Protein AF-A0A1Q8Z9K5-F1 (afdb_monomer_lite)

Radius of gyration: 14.27 Å; chains: 1; bounding box: 30×37×38 Å

Sequence (84 aa):
MWSQMGDESPGPSGTYYYDKSGDVCYFWNMFDQVMLRPTLLDRFPQEGVKVLTGCGSVNFLDSKGRPNTKIASDHLPVLLKLHV

Foldseek 3Di:
DVCCQAVVAPADNAFAADDDDDPDDPRHDHPDDDDDDPVQPVFADPPFKHFDQADDPGGQADPVSAGDCVRPRNGTDMGGGTHD

Secondary structure (DSSP, 8-state):
--GGGTTS-SS-S-SEEE---SS---EEE--------GGGGGG--TT-EEE-SEETTEE-B-TTSSB-TTTS-SBPPEEE----

pLDDT: mean 89.0, std 9.26, range [56.53, 97.38]

Structure (mmCIF, N/CA/C/O backbone):
data_AF-A0A1Q8Z9K5-F1
#
_entry.id   AF-A0A1Q8Z9K5-F1
#
loop_
_atom_site.group_PDB
_atom_site.id
_atom_site.type_symbol
_atom_site.label_atom_id
_atom_site.label_alt_id
_atom_site.label_comp_id
_atom_site.label_asym_id
_atom_site.label_entity_id
_atom_site.label_seq_id
_atom_site.pdbx_PDB_ins_code
_atom_site.Cartn_x
_atom_site.Cartn_y
_atom_site.Cartn_z
_atom_site.occupancy
_atom_site.B_iso_or_equiv
_atom_site.auth_seq_id
_atom_site.auth_comp_id
_atom_site.auth_asym_id
_atom_site.auth_atom_id
_atom_site.pdbx_PDB_model_num
ATOM 1 N N . MET A 1 1 ? -7.698 -6.982 9.109 1.00 56.53 1 MET A N 1
ATOM 2 C CA . MET A 1 1 ? -6.350 -6.369 9.156 1.00 56.53 1 MET A CA 1
ATOM 3 C C . MET A 1 1 ? -5.427 -6.984 8.113 1.00 56.53 1 MET A C 1
ATOM 5 O O . MET A 1 1 ? -4.949 -6.232 7.283 1.00 56.53 1 MET A O 1
ATOM 9 N N . TRP A 1 2 ? -5.248 -8.314 8.079 1.00 60.88 2 TRP A N 1
ATOM 10 C CA . TRP A 1 2 ? -4.498 -8.982 6.998 1.00 60.88 2 TRP A CA 1
ATOM 11 C C . TRP A 1 2 ? -5.152 -8.861 5.619 1.00 60.88 2 TRP A C 1
ATOM 13 O O . TRP A 1 2 ? -4.437 -8.655 4.647 1.00 60.88 2 TRP A O 1
ATOM 23 N N . SER A 1 3 ? -6.490 -8.877 5.540 1.00 67.62 3 SER A N 1
ATOM 24 C CA . SER A 1 3 ? -7.185 -8.651 4.265 1.00 67.62 3 SER A CA 1
ATOM 25 C C . SER A 1 3 ? -6.803 -7.305 3.635 1.00 67.62 3 SER A C 1
ATOM 27 O O . SER A 1 3 ? -6.583 -7.231 2.440 1.00 67.62 3 SER A O 1
ATOM 29 N N . GLN A 1 4 ? -6.588 -6.249 4.428 1.00 65.56 4 GLN A N 1
ATOM 30 C CA . GLN A 1 4 ? -6.217 -4.914 3.929 1.00 65.56 4 GLN A CA 1
ATOM 31 C C . GLN A 1 4 ? -4.722 -4.721 3.649 1.00 65.56 4 GLN A C 1
ATOM 33 O O . GLN A 1 4 ? -4.279 -3.603 3.396 1.00 65.56 4 GLN A O 1
ATOM 38 N N . MET A 1 5 ? -3.942 -5.797 3.694 1.00 68.81 5 MET A N 1
ATOM 39 C CA . MET A 1 5 ? -2.515 -5.819 3.383 1.00 68.81 5 MET A CA 1
ATOM 40 C C . MET A 1 5 ? -2.226 -6.884 2.311 1.00 68.81 5 MET A C 1
ATOM 42 O O . MET A 1 5 ? -1.291 -7.668 2.443 1.00 68.81 5 MET A O 1
ATOM 46 N N . GLY A 1 6 ? -3.065 -6.936 1.272 1.00 67.44 6 GLY A N 1
ATOM 47 C CA . GLY A 1 6 ? -2.949 -7.883 0.162 1.00 67.44 6 GLY A CA 1
ATOM 48 C C . GLY A 1 6 ? -4.279 -8.112 -0.556 1.00 67.44 6 GLY A C 1
ATOM 49 O O . GLY A 1 6 ? -4.456 -7.640 -1.676 1.00 67.44 6 GLY A O 1
ATOM 50 N N . ASP A 1 7 ? -5.214 -8.811 0.094 1.00 68.88 7 ASP A N 1
ATOM 51 C CA . ASP A 1 7 ? -6.451 -9.312 -0.537 1.00 68.88 7 ASP A CA 1
ATOM 52 C C . ASP A 1 7 ? -7.439 -8.199 -0.940 1.00 68.88 7 ASP A C 1
ATOM 54 O O . ASP A 1 7 ? -8.019 -8.220 -2.021 1.00 68.88 7 ASP A O 1
ATOM 58 N N . GLU A 1 8 ? -7.628 -7.213 -0.066 1.00 69.38 8 GLU A N 1
ATOM 59 C CA . GLU A 1 8 ? -8.576 -6.097 -0.185 1.00 69.38 8 GLU A CA 1
ATOM 60 C C . GLU A 1 8 ? -7.860 -4.738 -0.296 1.00 69.38 8 GLU A C 1
ATOM 62 O O . GLU A 1 8 ? -8.499 -3.685 -0.236 1.00 69.38 8 GLU A O 1
ATOM 67 N N . SER A 1 9 ? -6.528 -4.721 -0.425 1.00 68.31 9 SER A N 1
ATOM 68 C CA . SER A 1 9 ? -5.767 -3.472 -0.532 1.00 68.31 9 SER A CA 1
ATOM 69 C C . SER A 1 9 ? -5.754 -2.943 -1.970 1.00 68.31 9 SER A C 1
ATOM 71 O O . SER A 1 9 ? -5.307 -3.659 -2.869 1.00 68.31 9 SER A O 1
ATOM 73 N N . PRO A 1 10 ? -6.157 -1.684 -2.222 1.00 74.06 10 PRO A N 1
ATOM 74 C CA . PRO A 1 10 ? -5.936 -1.059 -3.518 1.00 74.06 10 PRO A CA 1
ATOM 75 C C . PRO A 1 10 ? -4.438 -0.802 -3.734 1.00 74.06 10 PRO A C 1
ATOM 77 O O . PRO A 1 10 ? -3.767 -0.255 -2.860 1.00 74.06 10 PRO A O 1
ATOM 80 N N . GLY A 1 11 ? -3.929 -1.148 -4.917 1.00 79.25 11 GLY A N 1
ATOM 81 C CA . GLY A 1 11 ? -2.517 -0.978 -5.269 1.00 79.25 11 GLY A CA 1
ATOM 82 C C . GLY A 1 11 ? -1.733 -2.299 -5.246 1.00 79.25 11 GLY A C 1
ATOM 83 O O . GLY A 1 11 ? -2.314 -3.350 -5.510 1.00 79.25 11 GLY A O 1
ATOM 84 N N . PRO A 1 12 ? -0.407 -2.259 -5.031 1.00 87.38 12 PRO A N 1
ATOM 85 C CA . PRO A 1 12 ? 0.436 -3.452 -5.073 1.00 87.38 12 PRO A CA 1
ATOM 86 C C . PRO A 1 12 ? 0.195 -4.390 -3.882 1.00 87.38 12 PRO A C 1
ATOM 88 O O . PRO A 1 12 ? -0.167 -3.955 -2.793 1.00 87.38 12 PRO A O 1
ATOM 91 N N . SER A 1 13 ? 0.470 -5.683 -4.075 1.00 87.56 13 SER A N 1
ATOM 92 C CA . SER A 1 13 ? 0.244 -6.758 -3.089 1.00 87.56 13 SER A CA 1
ATOM 93 C C . SER A 1 13 ? 1.208 -6.755 -1.889 1.00 87.56 13 SER A C 1
ATOM 95 O O . SER A 1 13 ? 1.234 -7.705 -1.114 1.00 87.56 13 SER A O 1
ATOM 97 N N . GLY A 1 14 ? 2.045 -5.727 -1.750 1.00 91.12 14 GLY A N 1
ATOM 98 C CA . GLY A 1 14 ? 3.115 -5.643 -0.763 1.00 91.12 14 GLY A CA 1
ATOM 99 C C . GLY A 1 14 ? 3.653 -4.222 -0.640 1.00 91.12 14 GLY A C 1
ATOM 100 O O . GLY A 1 14 ? 3.354 -3.356 -1.463 1.00 91.12 14 GLY A O 1
ATOM 101 N N . THR A 1 15 ? 4.480 -3.990 0.372 1.00 94.31 15 THR A N 1
ATOM 102 C CA . THR A 1 15 ? 5.216 -2.729 0.532 1.00 94.31 15 THR A CA 1
ATOM 103 C C . THR A 1 15 ? 6.604 -2.799 -0.090 1.00 94.31 15 THR A C 1
ATOM 105 O O . THR A 1 15 ? 7.124 -1.774 -0.516 1.00 94.31 15 THR A O 1
ATOM 108 N N . TYR A 1 16 ? 7.183 -3.995 -0.197 1.00 95.31 16 TYR A N 1
ATOM 109 C CA . TYR A 1 16 ? 8.544 -4.214 -0.675 1.00 95.31 16 TYR A CA 1
ATOM 110 C C . TYR A 1 16 ? 8.566 -5.097 -1.922 1.00 95.31 16 TYR A C 1
ATOM 112 O O . TYR A 1 16 ? 7.932 -6.155 -1.946 1.00 95.31 16 TYR A O 1
ATOM 120 N N . TYR A 1 17 ? 9.327 -4.687 -2.940 1.00 95.38 17 TYR A N 1
ATOM 121 C CA . TYR A 1 17 ? 9.527 -5.464 -4.165 1.00 95.38 17 TYR A CA 1
ATOM 122 C C . TYR A 1 17 ? 10.963 -5.986 -4.255 1.00 95.38 17 TYR A C 1
ATOM 124 O O . TYR A 1 17 ? 11.916 -5.210 -4.237 1.00 95.38 17 TYR A O 1
ATOM 132 N N . TYR A 1 18 ? 11.114 -7.297 -4.428 1.00 94.25 18 TYR A N 1
ATOM 133 C CA . TYR A 1 18 ? 12.399 -7.986 -4.462 1.00 94.25 18 TYR A CA 1
ATOM 134 C C . TYR A 1 18 ? 12.479 -8.978 -5.619 1.00 94.25 18 TYR A C 1
ATOM 136 O O . TYR A 1 18 ? 11.810 -10.006 -5.602 1.00 94.25 18 TYR A O 1
ATOM 144 N N . ASP A 1 19 ? 13.318 -8.699 -6.617 1.00 90.75 19 ASP A N 1
ATOM 145 C CA . ASP A 1 19 ? 13.475 -9.519 -7.825 1.00 90.75 19 ASP A CA 1
ATOM 146 C C . ASP A 1 19 ? 14.815 -10.255 -7.905 1.00 90.75 19 ASP A C 1
ATOM 148 O O . ASP A 1 19 ? 15.473 -10.274 -8.947 1.00 90.75 19 ASP A O 1
ATOM 152 N N . LYS A 1 20 ? 15.219 -10.926 -6.822 1.00 88.75 20 LYS A N 1
ATOM 153 C CA . LYS A 1 20 ? 16.356 -11.849 -6.912 1.00 88.75 20 LYS A CA 1
ATOM 154 C C . LYS A 1 20 ? 15.965 -13.182 -7.539 1.00 88.75 20 LYS A C 1
ATOM 156 O O . LYS A 1 20 ? 14.896 -13.730 -7.281 1.00 88.75 20 LYS A O 1
ATOM 161 N N . SER A 1 21 ? 16.890 -13.715 -8.328 1.00 82.69 21 SER A N 1
ATOM 162 C CA . SER A 1 21 ? 16.846 -15.068 -8.870 1.00 82.69 21 SER A CA 1
ATOM 163 C C . SER A 1 21 ? 17.023 -16.094 -7.747 1.00 82.69 21 SER A C 1
ATOM 165 O O . SER A 1 21 ? 18.087 -16.159 -7.130 1.00 82.69 21 SER A O 1
ATOM 167 N N . GLY A 1 22 ? 15.982 -16.880 -7.498 1.00 86.94 22 GLY A N 1
ATOM 168 C CA . GLY A 1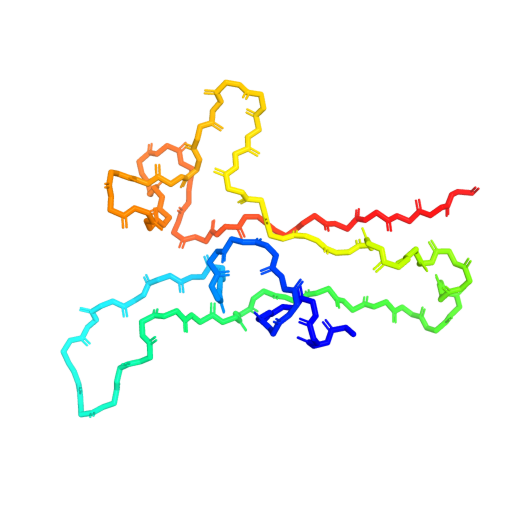 22 ? 15.958 -18.015 -6.579 1.00 86.94 22 GLY A CA 1
ATOM 169 C C . GLY A 1 22 ? 14.781 -18.928 -6.919 1.00 86.94 22 GLY A C 1
ATOM 170 O O . GLY A 1 22 ? 13.866 -18.498 -7.622 1.00 86.94 22 GLY A O 1
ATOM 171 N N . ASP A 1 23 ? 14.807 -20.170 -6.432 1.00 86.81 23 ASP A N 1
ATOM 172 C CA . ASP A 1 23 ? 13.797 -21.191 -6.767 1.00 86.81 23 ASP A CA 1
ATOM 173 C C . ASP A 1 23 ? 12.367 -20.765 -6.389 1.00 86.81 23 ASP A C 1
ATOM 175 O O . ASP A 1 23 ? 11.400 -21.151 -7.043 1.00 86.81 23 ASP A O 1
ATOM 179 N N . VAL A 1 24 ? 12.235 -19.922 -5.359 1.00 88.19 24 VAL A N 1
ATOM 180 C CA . VAL A 1 24 ? 10.981 -19.278 -4.959 1.00 88.19 24 VAL A CA 1
ATOM 181 C C . VAL A 1 24 ? 11.201 -17.771 -4.881 1.00 88.19 24 VAL A C 1
ATOM 183 O O . VAL A 1 24 ? 12.034 -17.294 -4.110 1.00 88.19 24 VAL A O 1
ATOM 186 N N . CYS A 1 25 ? 10.429 -17.014 -5.660 1.00 89.88 25 CYS A N 1
ATOM 187 C CA . CYS A 1 25 ? 10.448 -15.556 -5.652 1.00 89.88 25 CYS A CA 1
ATOM 188 C C . CYS A 1 25 ? 9.016 -15.021 -5.745 1.00 89.88 25 CYS A C 1
ATOM 190 O O . CYS A 1 25 ? 8.363 -15.141 -6.779 1.00 89.88 25 CYS A O 1
ATOM 192 N N . TYR A 1 26 ? 8.524 -14.444 -4.647 1.00 90.56 26 TYR A N 1
ATOM 193 C CA . TYR A 1 26 ? 7.172 -13.876 -4.571 1.00 90.56 26 TYR A CA 1
ATOM 194 C C . TYR A 1 26 ? 7.083 -12.454 -5.131 1.00 90.56 26 TYR A C 1
ATOM 196 O O . TYR A 1 26 ? 5.984 -11.943 -5.331 1.00 90.56 26 TYR A O 1
ATOM 204 N N . PHE A 1 27 ? 8.233 -11.829 -5.408 1.00 93.88 27 PHE A N 1
ATOM 205 C CA . PHE A 1 27 ? 8.393 -10.433 -5.809 1.00 93.88 27 PHE A CA 1
ATOM 206 C C . PHE A 1 27 ? 7.903 -9.432 -4.757 1.00 93.88 27 PHE A C 1
ATOM 208 O O . PHE A 1 27 ? 8.715 -8.731 -4.160 1.00 93.88 27 PHE A O 1
ATOM 215 N N . TRP A 1 28 ? 6.602 -9.383 -4.493 1.00 92.94 28 TRP A N 1
ATOM 216 C CA . TRP A 1 28 ? 6.004 -8.522 -3.481 1.00 92.94 28 TRP A CA 1
ATOM 217 C C . TRP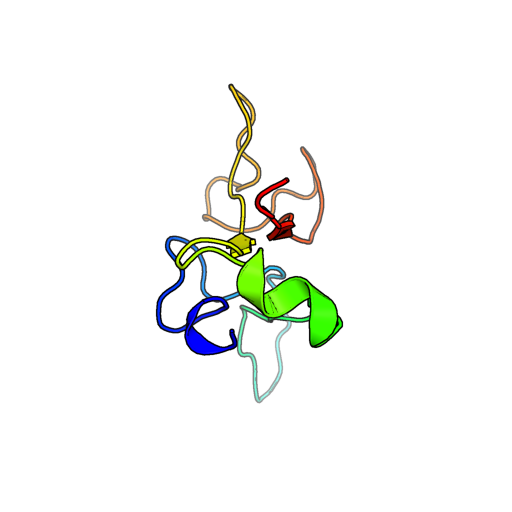 A 1 28 ? 6.023 -9.180 -2.104 1.00 92.94 28 TRP A C 1
ATOM 219 O O . TRP A 1 28 ? 5.653 -10.341 -1.948 1.00 92.94 28 TRP A O 1
ATOM 229 N N . ASN A 1 29 ? 6.442 -8.414 -1.099 1.00 91.94 29 ASN A N 1
ATOM 230 C CA . ASN A 1 29 ? 6.498 -8.837 0.294 1.00 91.94 29 ASN A CA 1
ATOM 231 C C . ASN A 1 29 ? 5.823 -7.794 1.194 1.00 91.94 29 ASN A C 1
ATOM 233 O O . ASN A 1 29 ? 5.879 -6.591 0.925 1.00 91.94 29 ASN A O 1
ATOM 237 N N . MET A 1 30 ? 5.218 -8.269 2.283 1.00 90.06 30 MET A N 1
ATOM 238 C CA . MET A 1 30 ? 4.567 -7.447 3.305 1.00 90.06 30 MET A CA 1
ATOM 239 C C . MET A 1 30 ? 5.336 -7.555 4.625 1.00 90.06 30 MET A C 1
ATOM 241 O O . MET A 1 30 ? 4.995 -8.356 5.496 1.00 90.06 30 MET A O 1
ATOM 245 N N . PHE A 1 31 ? 6.423 -6.792 4.748 1.00 90.94 31 PHE A N 1
ATOM 246 C CA . PHE A 1 31 ? 7.255 -6.778 5.960 1.00 90.94 31 PHE A CA 1
ATOM 247 C C . PHE A 1 31 ? 6.821 -5.712 6.970 1.00 90.94 31 PHE A C 1
ATOM 249 O O . PHE A 1 31 ? 7.075 -5.857 8.164 1.00 90.94 31 PHE A O 1
ATOM 256 N N . ASP A 1 32 ? 6.137 -4.670 6.502 1.00 90.44 32 ASP A N 1
ATOM 257 C CA . ASP A 1 32 ? 5.685 -3.558 7.329 1.00 90.44 32 ASP A CA 1
ATOM 258 C C . ASP A 1 32 ? 4.313 -3.855 7.933 1.00 90.44 32 ASP A C 1
ATOM 260 O O . ASP A 1 32 ? 3.376 -4.244 7.236 1.00 90.44 32 ASP A O 1
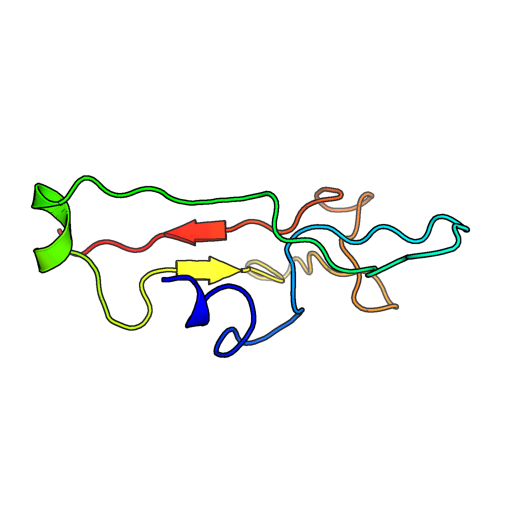ATOM 264 N N . GLN A 1 33 ? 4.185 -3.666 9.246 1.00 87.62 33 GLN A N 1
ATOM 265 C CA . GLN A 1 33 ? 2.960 -3.962 9.97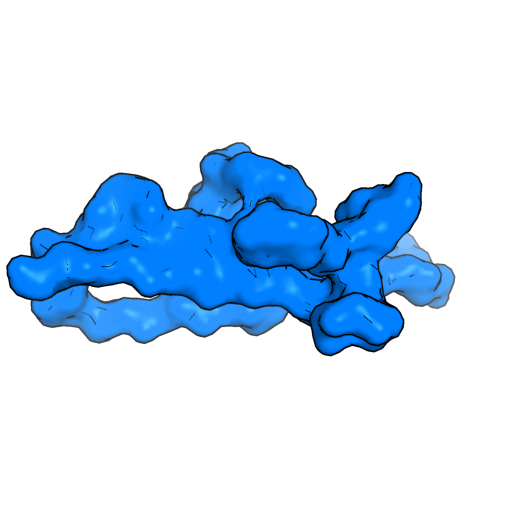9 1.00 87.62 33 GLN A CA 1
ATOM 266 C C . GLN A 1 33 ? 2.639 -2.850 10.969 1.00 87.62 33 GLN A C 1
ATOM 268 O O . GLN A 1 33 ? 3.512 -2.294 11.634 1.00 87.62 33 GLN A O 1
ATOM 273 N N . VAL A 1 34 ? 1.348 -2.573 11.115 1.00 87.25 34 VAL A N 1
ATOM 274 C CA . VAL A 1 34 ? 0.816 -1.751 12.199 1.00 87.25 34 VAL A CA 1
ATOM 275 C C . VAL A 1 34 ? 0.191 -2.696 13.216 1.00 87.25 34 VAL A C 1
ATOM 277 O O . VAL A 1 34 ? -0.596 -3.559 12.849 1.00 87.25 34 VAL A O 1
ATOM 280 N N . MET A 1 35 ? 0.517 -2.541 14.496 1.00 89.50 35 MET A N 1
ATOM 281 C CA . MET A 1 35 ? -0.126 -3.289 15.576 1.00 89.50 35 MET A CA 1
ATOM 282 C C . MET A 1 35 ? -0.826 -2.315 16.513 1.00 89.50 35 MET A C 1
ATOM 284 O O . MET A 1 35 ? -0.202 -1.407 17.062 1.00 89.50 35 MET A O 1
ATOM 288 N N . LEU A 1 36 ? -2.130 -2.504 16.700 1.00 89.19 36 LEU A N 1
ATOM 289 C CA . LEU A 1 36 ? -2.943 -1.672 17.579 1.00 89.19 36 LEU A CA 1
ATOM 290 C C . LEU A 1 36 ? -3.220 -2.397 18.889 1.00 89.19 36 LEU A C 1
ATOM 292 O O . LEU A 1 36 ? -3.522 -3.591 18.909 1.00 89.19 36 LEU A O 1
ATOM 296 N N . ARG A 1 37 ? -3.165 -1.655 19.999 1.00 93.88 37 ARG A N 1
ATOM 297 C CA . ARG A 1 37 ? -3.692 -2.162 21.268 1.00 93.88 37 ARG A CA 1
ATOM 298 C C . ARG A 1 37 ? -5.208 -2.357 21.141 1.00 93.88 37 ARG A C 1
ATOM 300 O O . ARG A 1 37 ? -5.856 -1.499 20.542 1.00 93.88 37 ARG A O 1
ATOM 307 N N . PRO A 1 38 ? -5.794 -3.398 21.763 1.00 94.25 38 PRO A N 1
ATOM 308 C CA . PRO A 1 38 ? -7.238 -3.636 21.709 1.00 94.25 38 PRO A CA 1
ATOM 309 C C . PRO A 1 38 ? -8.088 -2.433 22.135 1.00 94.25 38 PRO A C 1
ATOM 311 O O . PRO A 1 38 ? -9.147 -2.188 21.575 1.00 94.25 38 PRO A O 1
ATOM 314 N N . THR A 1 39 ? -7.589 -1.622 23.070 1.00 95.38 39 THR A N 1
ATOM 315 C CA . THR A 1 39 ? -8.256 -0.401 23.551 1.00 95.38 39 THR A CA 1
ATOM 316 C C . THR A 1 39 ? -8.393 0.706 22.498 1.00 95.38 39 THR A C 1
ATOM 318 O O . THR A 1 39 ? -9.035 1.717 22.762 1.00 95.38 39 THR A O 1
ATOM 321 N N . LEU A 1 40 ? -7.778 0.552 21.322 1.00 92.69 40 LEU A N 1
ATOM 322 C CA . LEU A 1 40 ? -7.883 1.483 20.197 1.00 92.69 40 LEU A CA 1
ATOM 323 C C . LEU A 1 40 ? -8.823 0.976 19.093 1.00 92.69 40 LEU A C 1
ATOM 325 O O . LEU A 1 40 ? -9.000 1.680 18.102 1.00 92.69 40 LEU A O 1
ATOM 329 N N . LEU A 1 41 ? -9.419 -0.216 19.236 1.00 90.94 41 LEU A N 1
ATOM 330 C CA . LEU A 1 41 ? -10.254 -0.818 18.189 1.00 90.94 41 LEU A CA 1
ATOM 331 C C . LEU A 1 41 ? -11.493 0.019 17.870 1.00 90.94 41 LEU A C 1
ATOM 333 O O . LEU A 1 41 ? -11.799 0.203 16.697 1.00 90.94 41 LEU A O 1
ATOM 337 N N . ASP A 1 42 ? -12.124 0.624 18.876 1.00 93.69 42 ASP A N 1
ATOM 338 C CA . ASP A 1 42 ? -13.291 1.500 18.676 1.00 93.69 42 ASP A CA 1
ATOM 339 C C . ASP A 1 42 ? -12.956 2.768 17.869 1.00 93.69 42 ASP A C 1
ATOM 341 O O . ASP A 1 42 ? -13.839 3.465 17.371 1.00 93.69 42 ASP A O 1
ATOM 345 N N . ARG A 1 43 ? -11.662 3.073 17.722 1.00 93.69 43 ARG A N 1
ATOM 346 C CA . ARG A 1 43 ? -11.145 4.200 16.939 1.00 93.69 43 ARG A CA 1
ATOM 347 C C . ARG A 1 43 ? -10.656 3.784 15.558 1.00 93.69 43 ARG A C 1
ATOM 349 O O . ARG A 1 43 ? -10.233 4.649 14.794 1.00 93.69 43 ARG A O 1
ATOM 356 N N . PHE A 1 44 ? -10.657 2.492 15.241 1.00 91.56 44 PHE A N 1
ATOM 357 C CA . PHE A 1 44 ? -10.152 1.976 13.979 1.00 91.56 44 PHE A CA 1
ATOM 358 C C . PHE A 1 44 ? -11.275 1.937 12.929 1.00 91.56 44 PHE A C 1
ATOM 360 O O . PHE A 1 44 ? -12.213 1.151 13.069 1.00 91.56 44 PHE A O 1
ATOM 367 N N . PRO A 1 45 ? -11.221 2.770 11.873 1.00 89.31 45 PRO A N 1
ATOM 368 C CA . PRO A 1 45 ? -12.237 2.748 10.832 1.00 89.31 45 PRO A CA 1
ATOM 369 C C . PRO A 1 45 ? -12.040 1.560 9.885 1.00 89.31 45 PRO A C 1
ATOM 371 O O . PRO A 1 45 ? -10.953 0.992 9.790 1.00 89.31 45 PRO A O 1
ATOM 374 N N . GLN A 1 46 ? -13.079 1.244 9.107 1.00 80.69 46 GLN A N 1
ATOM 375 C CA . GLN A 1 46 ? -13.032 0.175 8.106 1.00 80.69 46 GLN A CA 1
ATOM 376 C C . GLN A 1 46 ? -11.886 0.353 7.096 1.00 80.69 46 GLN A C 1
ATOM 378 O O . GLN A 1 46 ? -11.279 -0.633 6.716 1.00 80.69 46 GLN A O 1
ATOM 383 N N . GLU A 1 47 ? -11.539 1.583 6.703 1.00 80.12 47 GLU A N 1
ATOM 384 C CA . GLU A 1 47 ? -10.381 1.896 5.842 1.00 80.12 47 GLU A CA 1
ATOM 385 C C . GLU A 1 47 ? -9.220 2.517 6.641 1.00 80.12 47 GLU A C 1
ATOM 387 O O . GLU A 1 47 ? -8.659 3.554 6.271 1.00 80.12 47 GLU A O 1
ATOM 392 N N . GLY A 1 48 ? -8.912 1.935 7.801 1.00 86.06 48 GLY A N 1
ATOM 393 C CA . GLY A 1 48 ? -7.929 2.478 8.736 1.00 86.06 48 GLY A CA 1
ATOM 394 C C . GLY A 1 48 ? -6.473 2.258 8.344 1.00 86.06 48 GLY A C 1
ATOM 395 O O . GLY A 1 48 ? -5.622 2.980 8.853 1.00 86.06 48 GLY A O 1
ATOM 396 N N . VAL A 1 49 ? -6.169 1.315 7.446 1.00 88.38 49 VAL A N 1
ATOM 397 C CA . VAL A 1 49 ? -4.803 1.058 6.961 1.00 88.38 49 VAL A CA 1
ATOM 398 C C . VAL A 1 49 ? -4.765 1.103 5.441 1.00 88.38 49 VAL A C 1
ATOM 400 O O . VAL A 1 49 ? -5.631 0.533 4.782 1.00 88.38 49 VAL A O 1
ATOM 403 N N . LYS A 1 50 ? -3.758 1.782 4.881 1.00 89.00 50 LYS A N 1
ATOM 404 C CA . LYS A 1 50 ? -3.519 1.849 3.431 1.00 89.00 50 LYS A CA 1
ATOM 405 C C . LYS A 1 50 ? -2.026 1.805 3.123 1.00 89.00 50 LYS A C 1
ATOM 407 O O . LYS A 1 50 ? -1.244 2.445 3.820 1.00 89.00 50 LYS A O 1
ATOM 412 N N . VAL A 1 51 ? -1.646 1.123 2.046 1.00 91.06 51 VAL A N 1
ATOM 413 C CA . VAL A 1 51 ? -0.317 1.273 1.435 1.00 91.06 51 VAL A CA 1
ATOM 414 C C . VAL A 1 51 ? -0.376 2.453 0.469 1.00 91.06 51 VAL A C 1
ATOM 416 O O . VAL A 1 51 ? -1.233 2.497 -0.412 1.00 91.06 51 VAL A O 1
ATOM 419 N N . LEU A 1 52 ? 0.498 3.441 0.648 1.00 93.25 52 LEU A N 1
ATOM 420 C CA . LEU A 1 52 ? 0.527 4.627 -0.202 1.00 93.25 52 LEU A CA 1
ATOM 421 C C . LEU A 1 52 ? 1.453 4.416 -1.398 1.00 93.25 52 LEU A C 1
ATOM 423 O O . LEU A 1 52 ? 2.608 4.033 -1.245 1.00 93.25 52 LEU A O 1
ATOM 427 N N . THR A 1 53 ? 0.969 4.759 -2.588 1.00 95.12 53 THR A N 1
ATOM 428 C CA . THR A 1 53 ? 1.764 4.782 -3.827 1.00 95.12 53 THR A CA 1
ATOM 429 C C . THR A 1 53 ? 2.180 6.196 -4.235 1.00 95.12 53 THR A C 1
ATOM 431 O O . THR A 1 53 ? 2.905 6.371 -5.209 1.00 95.12 53 THR A O 1
ATOM 434 N N . GLY A 1 54 ? 1.763 7.217 -3.485 1.00 95.88 54 GLY A N 1
ATOM 435 C CA . GLY A 1 54 ? 2.142 8.607 -3.711 1.00 95.88 54 GLY A CA 1
ATOM 436 C C . GLY A 1 54 ? 1.581 9.549 -2.649 1.00 95.88 54 GLY A C 1
ATOM 437 O O . GLY A 1 54 ? 0.762 9.159 -1.814 1.00 95.88 54 GLY A O 1
ATOM 438 N N . CYS A 1 55 ? 2.025 10.802 -2.691 1.00 94.94 55 CYS A N 1
ATOM 439 C CA . CYS A 1 55 ? 1.527 11.887 -1.853 1.00 94.94 55 CYS A CA 1
ATOM 440 C C . CYS A 1 55 ? 1.628 13.220 -2.604 1.00 94.94 55 CYS A C 1
ATOM 442 O O . CYS A 1 55 ? 2.706 13.610 -3.060 1.00 94.94 55 CYS A O 1
ATOM 444 N N . GLY A 1 56 ? 0.503 13.929 -2.739 1.00 94.12 56 GLY A N 1
ATOM 445 C CA . GLY A 1 56 ? 0.440 15.147 -3.547 1.00 94.12 56 GLY A CA 1
ATOM 446 C C . GLY A 1 56 ? 0.849 14.874 -4.998 1.00 94.12 56 GLY A C 1
ATOM 447 O O . GLY A 1 56 ? 0.267 14.015 -5.653 1.00 94.12 56 GLY A O 1
ATOM 448 N N . SER A 1 57 ? 1.857 15.596 -5.492 1.00 95.38 57 SER A N 1
ATOM 449 C CA . SER A 1 57 ? 2.429 15.405 -6.834 1.00 95.38 57 SER A CA 1
ATOM 450 C C . SER A 1 57 ? 3.542 14.351 -6.899 1.00 95.38 57 SER A C 1
ATOM 452 O O . SER A 1 57 ? 4.044 14.065 -7.986 1.00 95.38 57 SER A O 1
ATOM 454 N N . VAL A 1 58 ? 3.952 13.777 -5.763 1.00 96.06 58 VAL A N 1
ATOM 455 C CA . VAL A 1 58 ? 5.046 12.802 -5.700 1.00 96.06 58 VAL A CA 1
ATOM 456 C C . VAL A 1 58 ? 4.489 11.391 -5.858 1.00 96.06 58 VAL A C 1
ATOM 458 O O . VAL A 1 58 ? 3.674 10.946 -5.051 1.00 96.06 58 VAL A O 1
ATOM 461 N N . ASN A 1 59 ? 4.959 10.674 -6.878 1.00 96.50 59 ASN A N 1
ATOM 462 C CA . ASN A 1 59 ? 4.695 9.249 -7.062 1.00 96.50 59 ASN A CA 1
ATOM 463 C C . ASN A 1 59 ? 5.830 8.433 -6.423 1.00 96.50 59 ASN A C 1
ATOM 465 O O . ASN A 1 59 ? 7.006 8.698 -6.678 1.00 96.50 59 ASN A O 1
ATOM 469 N N . PHE A 1 60 ? 5.481 7.456 -5.589 1.00 97.38 60 PHE A N 1
ATOM 470 C CA . PHE A 1 60 ? 6.434 6.560 -4.929 1.00 97.38 60 PHE A CA 1
ATOM 471 C C . PHE A 1 60 ? 6.760 5.327 -5.769 1.00 97.38 60 PHE A C 1
ATOM 473 O O . PHE A 1 60 ? 7.638 4.557 -5.391 1.00 97.38 60 PHE A O 1
ATOM 480 N N . LEU A 1 61 ? 6.080 5.139 -6.899 1.00 96.62 61 LEU A N 1
ATOM 481 C CA . LEU A 1 61 ? 6.335 4.059 -7.837 1.00 96.62 61 LEU A CA 1
ATOM 482 C C . LEU A 1 61 ? 7.231 4.508 -8.996 1.00 96.62 61 LEU A C 1
ATOM 484 O O . LEU A 1 61 ? 7.206 5.659 -9.439 1.00 96.62 61 LEU A O 1
ATOM 488 N N . ASP A 1 62 ? 8.049 3.585 -9.488 1.00 96.06 62 ASP A N 1
ATOM 489 C CA . ASP A 1 62 ? 8.816 3.741 -10.716 1.00 96.06 62 ASP A CA 1
ATOM 490 C C . ASP A 1 62 ? 7.943 3.461 -11.954 1.00 96.06 62 ASP A C 1
ATOM 492 O O . ASP A 1 62 ? 6.756 3.135 -11.863 1.00 96.06 62 ASP A O 1
ATOM 496 N N . SER A 1 63 ? 8.531 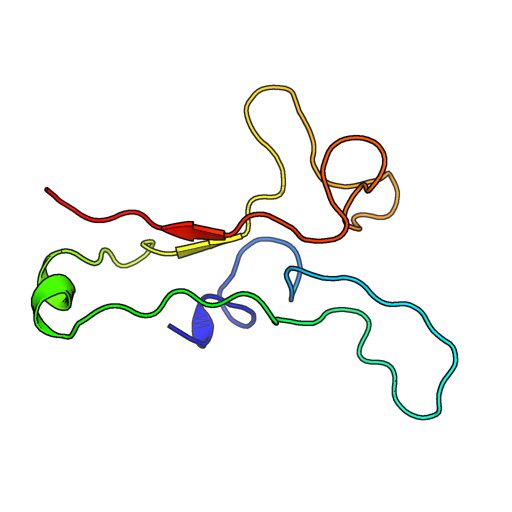3.564 -13.147 1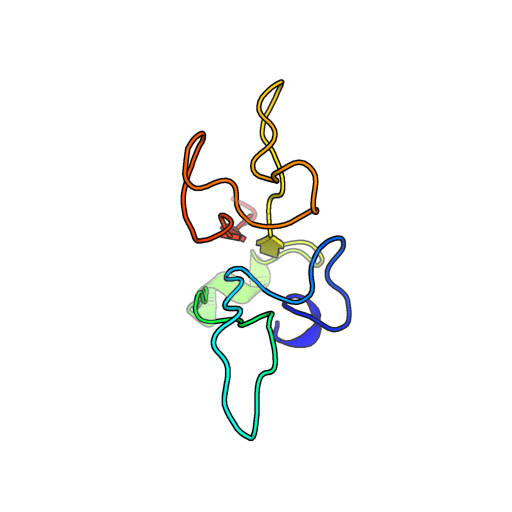.00 95.31 63 SER A N 1
ATOM 497 C CA . SER A 1 63 ? 7.822 3.290 -14.404 1.00 95.31 63 SER A CA 1
ATOM 498 C C . SER A 1 63 ? 7.370 1.832 -14.569 1.00 95.31 63 SER A C 1
ATOM 500 O O . SER A 1 63 ? 6.610 1.537 -15.488 1.00 95.31 63 SER A O 1
ATOM 502 N N . LYS A 1 64 ? 7.822 0.921 -13.700 1.00 94.25 64 LYS A N 1
ATOM 503 C CA . LYS A 1 64 ? 7.429 -0.491 -13.656 1.00 94.25 64 LYS A CA 1
ATOM 504 C C . LYS A 1 64 ? 6.414 -0.777 -12.542 1.00 94.25 64 LYS A C 1
ATOM 506 O O . LYS A 1 64 ? 6.073 -1.940 -12.338 1.00 94.25 64 LYS A O 1
ATOM 511 N N . GLY A 1 65 ? 5.947 0.244 -11.821 1.00 93.38 65 GLY A N 1
ATOM 512 C CA . GLY A 1 65 ? 5.013 0.085 -10.708 1.00 93.38 65 GLY A CA 1
ATOM 513 C C . GLY A 1 65 ? 5.647 -0.481 -9.433 1.00 93.38 65 GLY A C 1
ATOM 514 O O . GLY A 1 65 ? 4.931 -1.038 -8.606 1.00 93.38 65 GLY A O 1
ATOM 515 N N . ARG A 1 66 ? 6.971 -0.377 -9.272 1.00 95.94 66 ARG A N 1
ATOM 516 C CA . ARG A 1 66 ? 7.731 -0.856 -8.101 1.00 95.94 66 ARG A CA 1
ATOM 517 C C . ARG A 1 66 ? 8.144 0.321 -7.213 1.00 95.94 66 ARG A C 1
ATOM 519 O O . ARG A 1 66 ? 8.174 1.440 -7.719 1.00 95.94 66 ARG A O 1
ATOM 526 N N . PRO A 1 67 ? 8.510 0.112 -5.937 1.00 97.00 67 PRO A N 1
ATOM 527 C CA . PRO A 1 67 ? 9.004 1.189 -5.083 1.00 97.00 67 PRO A CA 1
ATOM 528 C C . PRO A 1 67 ? 10.188 1.920 -5.728 1.00 97.00 67 PRO A C 1
ATOM 530 O O . PRO A 1 67 ? 11.171 1.312 -6.160 1.00 97.00 67 PRO A O 1
ATOM 533 N N . ASN A 1 68 ? 10.075 3.240 -5.834 1.00 97.38 68 ASN A N 1
ATOM 534 C CA . ASN A 1 68 ? 11.082 4.081 -6.454 1.00 97.38 68 ASN A CA 1
ATOM 535 C C . ASN A 1 68 ? 12.123 4.516 -5.420 1.00 97.38 68 ASN A C 1
ATOM 537 O O . ASN A 1 68 ? 11.992 5.558 -4.773 1.00 97.38 68 ASN A O 1
ATOM 541 N N . THR A 1 69 ? 13.207 3.750 -5.337 1.00 96.12 69 THR A N 1
ATOM 542 C CA . THR A 1 69 ? 14.320 3.985 -4.404 1.00 96.12 69 THR A CA 1
ATOM 543 C C . THR A 1 69 ? 15.058 5.303 -4.623 1.00 96.12 69 THR A C 1
ATOM 545 O O . THR A 1 69 ? 15.761 5.767 -3.732 1.00 96.12 69 THR A O 1
ATOM 548 N N . LYS A 1 70 ? 14.909 5.928 -5.799 1.00 96.88 70 LYS A N 1
ATOM 549 C CA . LYS A 1 70 ? 15.534 7.224 -6.106 1.00 96.88 70 LYS A CA 1
ATOM 550 C C . LYS A 1 70 ? 14.716 8.411 -5.606 1.00 96.88 70 LYS A C 1
ATOM 552 O O . LYS A 1 70 ? 15.291 9.467 -5.371 1.00 96.88 70 LYS A O 1
ATOM 557 N N . ILE A 1 71 ? 13.394 8.260 -5.516 1.00 95.75 71 ILE A N 1
ATOM 558 C CA . ILE A 1 71 ? 12.480 9.332 -5.095 1.00 95.75 71 ILE A CA 1
ATOM 559 C C . ILE A 1 71 ? 12.134 9.206 -3.610 1.00 95.75 71 ILE A C 1
ATOM 561 O O . ILE A 1 71 ? 12.031 10.222 -2.928 1.00 95.75 71 ILE A O 1
ATOM 565 N N . ALA A 1 72 ? 11.943 7.981 -3.119 1.00 94.62 72 ALA A N 1
ATOM 566 C CA . ALA A 1 72 ? 11.480 7.725 -1.762 1.00 94.62 72 ALA A CA 1
ATOM 567 C C . ALA A 1 72 ? 12.292 6.617 -1.076 1.00 94.62 72 ALA A C 1
ATOM 569 O O . ALA A 1 72 ? 13.253 6.908 -0.372 1.00 94.62 72 ALA A O 1
ATOM 570 N N . SER A 1 73 ? 11.885 5.361 -1.244 1.00 96.69 73 SER A N 1
ATOM 571 C CA . SER A 1 73 ? 12.395 4.212 -0.495 1.00 96.69 73 SER A CA 1
ATOM 572 C C . SER A 1 73 ? 12.193 2.929 -1.308 1.00 96.69 73 SER A C 1
ATOM 574 O O . SER A 1 73 ? 11.453 2.919 -2.294 1.00 96.69 73 SER A O 1
ATOM 576 N N . ASP A 1 74 ? 12.862 1.848 -0.916 1.00 96.44 74 ASP A N 1
ATOM 577 C CA . ASP A 1 74 ? 12.591 0.489 -1.397 1.00 96.44 74 ASP A CA 1
ATOM 578 C C . ASP A 1 74 ? 11.331 -0.126 -0.769 1.00 96.44 74 ASP A C 1
ATOM 580 O O . ASP A 1 74 ? 10.824 -1.126 -1.275 1.00 96.44 74 ASP A O 1
ATOM 584 N N . HIS A 1 75 ? 10.778 0.517 0.261 1.00 96.81 75 HIS A N 1
ATOM 585 C CA . HIS A 1 75 ? 9.479 0.204 0.852 1.00 96.81 75 HIS A CA 1
ATOM 586 C C . HIS A 1 75 ? 8.435 1.293 0.567 1.00 96.81 75 HIS A C 1
ATOM 588 O O . HIS A 1 75 ? 8.726 2.491 0.611 1.00 96.81 75 HIS A O 1
ATOM 594 N N . LEU A 1 76 ? 7.185 0.884 0.341 1.00 95.62 76 LEU A N 1
ATOM 595 C CA . LEU A 1 76 ? 6.037 1.788 0.297 1.00 95.62 76 LEU A CA 1
ATOM 596 C C . LEU A 1 76 ? 5.552 2.139 1.710 1.00 95.62 76 LEU A C 1
ATOM 598 O O . LEU A 1 76 ? 5.473 1.254 2.564 1.00 95.62 76 LEU A O 1
ATOM 602 N N . PRO A 1 77 ? 5.162 3.400 1.968 1.00 94.81 77 PRO A N 1
ATOM 603 C CA . PRO A 1 77 ? 4.642 3.797 3.270 1.00 94.81 77 PRO A CA 1
ATOM 604 C C . PRO A 1 77 ? 3.303 3.128 3.599 1.00 94.81 77 PRO A C 1
ATOM 606 O O . PRO A 1 77 ? 2.397 3.087 2.764 1.00 94.81 77 PRO A O 1
ATOM 609 N N . VAL A 1 78 ? 3.141 2.711 4.855 1.00 91.88 78 VAL A N 1
ATOM 610 C CA . VAL A 1 78 ? 1.852 2.286 5.418 1.00 91.88 78 VAL A CA 1
ATOM 611 C C . VAL A 1 78 ? 1.252 3.441 6.217 1.00 91.88 78 VAL A C 1
ATOM 613 O O . VAL A 1 78 ? 1.845 3.923 7.180 1.00 91.88 78 VAL A O 1
ATOM 616 N N . LEU A 1 79 ? 0.063 3.892 5.824 1.00 92.06 79 LEU A N 1
ATOM 617 C CA . LEU A 1 79 ? -0.695 4.929 6.513 1.00 92.06 79 LEU A CA 1
ATOM 618 C C . LEU A 1 79 ? -1.723 4.296 7.450 1.00 92.06 79 LEU A C 1
ATOM 620 O O . LEU A 1 79 ? -2.563 3.516 7.006 1.00 92.06 79 LEU A O 1
ATOM 624 N N . LEU A 1 80 ? -1.696 4.703 8.720 1.00 92.12 80 LEU A N 1
ATOM 625 C CA . LEU A 1 80 ? -2.732 4.413 9.708 1.00 92.12 80 LEU A CA 1
ATOM 626 C C . LEU A 1 80 ? -3.588 5.661 9.951 1.00 92.12 80 LEU A C 1
ATOM 628 O O . LEU A 1 80 ? -3.063 6.733 10.252 1.00 92.12 80 LEU A O 1
ATOM 632 N N . LYS A 1 81 ? -4.910 5.498 9.915 1.00 93.12 81 LYS A N 1
ATOM 633 C CA . LYS A 1 81 ? -5.885 6.494 10.367 1.00 93.12 81 LYS A CA 1
ATOM 634 C C . LYS A 1 81 ? -6.642 5.966 11.584 1.00 93.12 81 LYS A C 1
ATOM 636 O O . LYS A 1 81 ? -7.182 4.866 11.546 1.00 93.12 81 LYS A O 1
ATOM 641 N N . LEU A 1 82 ? -6.728 6.786 12.630 1.00 93.44 82 LEU A N 1
ATOM 642 C CA . LEU A 1 82 ? -7.560 6.549 13.811 1.00 93.44 82 LEU A CA 1
ATOM 643 C C . LEU A 1 82 ? -8.536 7.716 13.986 1.00 93.44 82 LEU A C 1
ATOM 645 O O . LEU A 1 82 ? -8.195 8.861 13.686 1.00 93.44 82 LEU A O 1
ATOM 649 N N . HIS A 1 83 ? -9.743 7.432 14.466 1.00 93.12 83 HIS A N 1
ATOM 650 C CA . HIS A 1 83 ? -10.657 8.465 14.944 1.00 93.12 83 HIS A CA 1
ATOM 651 C C . HIS A 1 83 ? -10.168 9.010 16.290 1.00 93.12 83 HIS A C 1
ATOM 653 O O . HIS A 1 83 ? -9.654 8.260 17.126 1.00 93.12 83 HIS A O 1
ATOM 659 N N . VAL A 1 84 ? -10.288 10.325 16.460 1.00 80.62 84 VAL A N 1
ATOM 660 C CA . VAL A 1 84 ? -9.911 11.035 17.689 1.00 80.62 84 VAL A CA 1
ATOM 661 C C . VAL A 1 84 ? -11.129 11.170 18.582 1.00 80.62 84 VAL A C 1
ATOM 663 O O . VAL A 1 84 ? -12.189 11.555 18.040 1.00 80.62 84 VAL A O 1
#